Protein AF-A0A1G2QED6-F1 (afdb_monomer_lite)

Radius of gyration: 20.5 Å; chains: 1; bounding box: 48×29×63 Å

Foldseek 3Di:
DDDDPDPWDWDFDQDPVRDTDTPTGRDDLVVLVVLLVVLVVVLVVLVVVCVVVVVVLVPVCSLLVSLLSVLLSQLSVQLSVVQVVCVVVVHQPPDDLVNSLVSLLVSLVVPLVVVLVVLVVVLVVVVVVDPPPPVRPRNDDPVSSVSSSVSSSNSSVVNSVVVVVSQVPDPSSVD

Structure (mmCIF, N/CA/C/O backbone):
data_AF-A0A1G2QED6-F1
#
_entry.id   AF-A0A1G2QED6-F1
#
loop_
_atom_site.group_PDB
_atom_site.id
_atom_site.type_symbol
_atom_site.label_atom_id
_atom_site.label_alt_id
_atom_site.label_comp_id
_atom_site.label_asym_id
_atom_site.label_entity_id
_atom_site.label_seq_id
_atom_site.pdbx_PDB_ins_code
_atom_site.Cartn_x
_atom_site.Cartn_y
_atom_site.Cartn_z
_atom_site.occupancy
_atom_site.B_iso_or_equiv
_atom_site.auth_seq_id
_atom_site.auth_comp_id
_atom_site.auth_asym_id
_atom_site.auth_atom_id
_atom_site.pdbx_PDB_model_num
ATOM 1 N N . MET A 1 1 ? -15.946 -0.905 40.009 1.00 34.81 1 MET A N 1
ATOM 2 C CA . MET A 1 1 ? -15.143 -1.915 39.289 1.00 34.81 1 MET A CA 1
ATOM 3 C C . MET A 1 1 ? -16.025 -2.487 38.184 1.00 34.81 1 MET A C 1
ATOM 5 O O . MET A 1 1 ? -16.887 -3.300 38.479 1.00 34.81 1 MET A O 1
ATOM 9 N N . LYS A 1 2 ? -15.948 -1.945 36.960 1.00 29.97 2 LYS A N 1
ATOM 10 C CA . LYS A 1 2 ? -16.753 -2.423 35.822 1.00 29.97 2 LYS A CA 1
ATOM 11 C C . LYS A 1 2 ? -15.971 -3.527 35.108 1.00 29.97 2 LYS A C 1
ATOM 13 O O . LYS A 1 2 ? -14.827 -3.313 34.717 1.00 29.97 2 LYS A O 1
ATOM 18 N N . LEU A 1 3 ? -16.586 -4.702 35.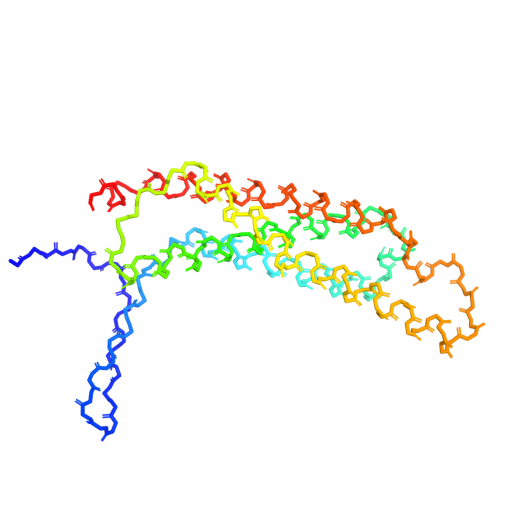015 1.00 38.19 3 LEU A N 1
ATOM 19 C CA . LEU A 1 3 ? -16.125 -5.843 34.231 1.00 38.19 3 LEU A CA 1
ATOM 20 C C . LEU A 1 3 ? -16.225 -5.467 32.746 1.00 38.19 3 LEU A C 1
ATOM 22 O O . LEU A 1 3 ? -17.325 -5.280 32.236 1.00 38.19 3 LEU A O 1
ATOM 26 N N . PHE A 1 4 ? -15.085 -5.321 32.074 1.00 36.09 4 PHE A N 1
ATOM 27 C CA . PHE A 1 4 ? -15.035 -5.301 30.612 1.00 36.09 4 PHE A CA 1
ATOM 28 C C . PHE A 1 4 ? -15.070 -6.753 30.114 1.00 36.09 4 PHE A C 1
ATOM 30 O O . PHE A 1 4 ? -14.356 -7.581 30.694 1.00 36.09 4 PHE A O 1
ATOM 37 N N . PRO A 1 5 ? -15.853 -7.091 29.074 1.00 44.00 5 PRO A N 1
ATOM 38 C CA . PRO A 1 5 ? -15.838 -8.434 28.517 1.00 44.00 5 PRO A CA 1
ATOM 39 C C . PRO A 1 5 ? -14.453 -8.705 27.922 1.00 44.00 5 PRO A C 1
ATOM 41 O O . PRO A 1 5 ? -13.950 -7.972 27.071 1.00 44.00 5 PRO A O 1
ATOM 44 N N . ALA A 1 6 ? -13.795 -9.721 28.475 1.00 43.94 6 ALA A N 1
ATOM 45 C CA . ALA A 1 6 ? -12.430 -10.103 28.170 1.00 43.94 6 ALA A CA 1
ATOM 46 C C . ALA A 1 6 ? -12.399 -11.016 26.942 1.00 43.94 6 ALA A C 1
ATOM 48 O O . ALA A 1 6 ? -12.345 -12.235 27.067 1.00 43.94 6 ALA A O 1
ATOM 49 N N . GLU A 1 7 ? -12.380 -10.420 25.757 1.00 43.31 7 GLU A N 1
ATOM 50 C CA . GLU A 1 7 ? -11.888 -11.100 24.560 1.00 43.31 7 GLU A CA 1
ATOM 51 C C . GLU A 1 7 ? -10.478 -10.569 24.281 1.00 43.31 7 GLU A C 1
ATOM 53 O O . GLU A 1 7 ? -10.254 -9.558 23.623 1.00 43.31 7 GLU A O 1
ATOM 58 N N . GLY A 1 8 ? -9.486 -11.173 24.929 1.00 47.59 8 GLY A N 1
ATOM 59 C CA . GLY A 1 8 ? -8.090 -10.759 24.824 1.00 47.59 8 GLY A CA 1
ATOM 60 C C . GLY A 1 8 ? -7.178 -11.722 25.562 1.00 47.59 8 GLY A C 1
ATOM 61 O O . GLY A 1 8 ? -7.481 -12.123 26.685 1.00 47.59 8 GLY A O 1
ATOM 62 N N . PHE A 1 9 ? -6.056 -12.088 24.946 1.00 45.53 9 PHE A N 1
ATOM 63 C CA . PHE A 1 9 ? -5.011 -12.840 25.634 1.00 45.53 9 PHE A CA 1
ATOM 64 C C . PHE A 1 9 ? -4.201 -11.856 26.481 1.00 45.53 9 PHE A C 1
ATOM 66 O O . PHE A 1 9 ? -3.585 -10.931 25.955 1.00 45.53 9 PHE A O 1
ATOM 73 N N . CYS A 1 10 ? -4.226 -12.025 27.802 1.00 45.84 10 CYS A N 1
ATOM 74 C CA . CYS A 1 10 ? -3.366 -11.274 28.711 1.00 45.84 10 CYS A CA 1
ATOM 75 C C . CYS A 1 10 ? -2.140 -12.126 29.035 1.00 45.84 10 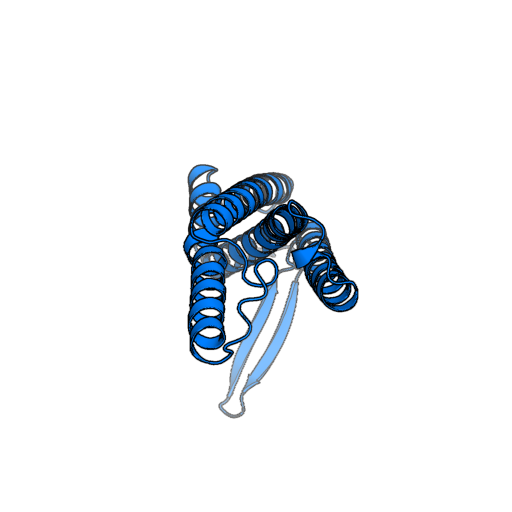CYS A C 1
ATOM 77 O O . CYS A 1 10 ? -2.257 -13.139 29.725 1.00 45.84 10 CYS A O 1
ATOM 79 N N . PHE A 1 11 ? -0.973 -11.729 28.532 1.00 49.31 11 PHE A N 1
ATOM 80 C CA . PHE A 1 11 ? 0.299 -12.298 28.956 1.00 49.31 11 PHE A CA 1
ATOM 81 C C . PHE A 1 11 ? 0.875 -11.412 30.053 1.00 49.31 11 PHE A C 1
ATOM 83 O O . PHE A 1 11 ? 1.236 -10.263 29.809 1.00 49.31 11 PHE A O 1
ATOM 90 N N . VAL A 1 12 ? 0.963 -11.943 31.269 1.00 55.94 12 VAL A N 1
ATOM 91 C CA . VAL A 1 12 ? 1.651 -11.268 32.372 1.00 55.94 12 VAL A CA 1
ATOM 92 C C . VAL A 1 12 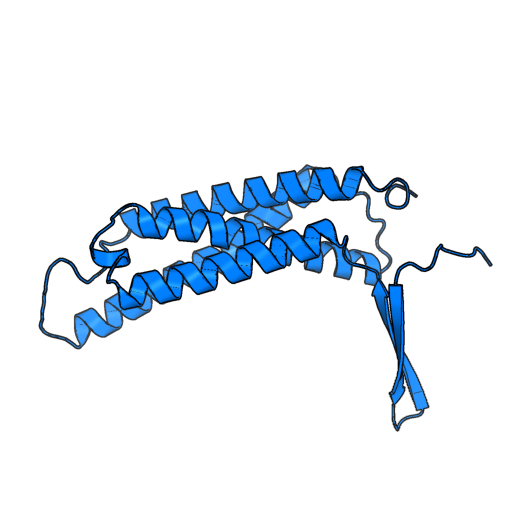? 3.083 -11.785 32.403 1.00 55.94 12 VAL A C 1
ATOM 94 O O . VAL A 1 12 ? 3.331 -12.914 32.825 1.00 55.94 12 VAL A O 1
ATOM 97 N N . TYR A 1 13 ? 4.030 -10.973 31.936 1.00 57.34 13 TYR A N 1
ATOM 98 C CA . TYR A 1 13 ? 5.452 -11.260 32.084 1.00 57.34 13 TYR A CA 1
ATOM 99 C C . TYR A 1 13 ? 5.972 -10.588 33.353 1.00 57.34 13 TYR A C 1
ATOM 101 O O . TYR A 1 13 ? 5.911 -9.366 33.498 1.00 57.34 13 TYR A O 1
ATOM 109 N N . LYS A 1 14 ? 6.502 -11.385 34.280 1.00 54.16 14 LYS A N 1
ATOM 110 C CA . LYS A 1 14 ? 7.136 -10.871 35.493 1.00 54.16 14 LYS A CA 1
ATOM 111 C C . LYS A 1 14 ? 8.617 -10.656 35.207 1.00 54.16 14 LYS A C 1
ATOM 113 O O . LYS A 1 14 ? 9.355 -11.621 35.024 1.00 54.16 14 LYS A O 1
ATOM 118 N N . SER A 1 15 ? 9.049 -9.400 35.132 1.00 66.00 15 SER A N 1
ATOM 119 C CA . SER A 1 15 ? 10.461 -9.097 34.902 1.00 66.00 15 SER A CA 1
ATOM 120 C C . SER A 1 15 ? 11.308 -9.483 36.117 1.00 66.00 15 SER A C 1
ATOM 122 O O . SER A 1 15 ? 10.833 -9.459 37.257 1.00 66.00 15 SER A O 1
ATOM 124 N N . SER A 1 16 ? 12.593 -9.773 35.895 1.00 72.12 16 SER A N 1
ATOM 125 C CA . SER A 1 16 ? 13.568 -10.062 36.961 1.00 72.12 16 SER A CA 1
ATOM 126 C C . SER A 1 16 ? 13.757 -8.906 37.957 1.00 72.12 16 SER A C 1
ATOM 128 O O . SER A 1 16 ? 14.352 -9.099 39.010 1.00 72.12 16 SER A O 1
ATOM 130 N N . PHE A 1 17 ? 13.229 -7.718 37.643 1.00 74.31 17 PHE A N 1
ATOM 131 C CA . PHE A 1 17 ? 13.249 -6.519 38.485 1.00 74.31 17 PHE A CA 1
ATOM 132 C C . PHE A 1 17 ? 11.944 -6.305 39.275 1.00 74.31 17 PHE A C 1
ATOM 134 O O . PHE A 1 17 ? 11.773 -5.267 39.905 1.00 74.31 17 PHE A O 1
ATOM 141 N N . GLY A 1 18 ? 11.011 -7.265 39.248 1.00 70.50 18 GLY A N 1
ATOM 142 C CA . GLY A 1 18 ? 9.774 -7.215 40.037 1.00 70.50 18 GLY A CA 1
ATOM 143 C C . GLY A 1 18 ? 8.629 -6.419 39.405 1.00 70.50 18 GLY A C 1
ATOM 144 O O . GLY A 1 18 ? 7.579 -6.282 40.029 1.00 70.50 18 GLY A O 1
ATOM 145 N N . TYR A 1 19 ? 8.789 -5.940 38.169 1.00 62.12 19 TYR A N 1
ATOM 146 C CA . TYR A 1 19 ? 7.707 -5.296 37.424 1.00 62.12 19 TYR A CA 1
ATOM 147 C C . TYR A 1 19 ? 6.846 -6.347 36.724 1.00 62.12 19 TYR A C 1
ATOM 149 O O . TYR A 1 19 ? 7.365 -7.216 36.019 1.00 62.12 19 TYR A O 1
ATOM 157 N N . ASN A 1 20 ? 5.528 -6.238 36.877 1.00 62.56 20 ASN A N 1
ATOM 158 C CA . ASN A 1 20 ? 4.583 -6.978 36.049 1.00 62.56 20 ASN A CA 1
ATOM 159 C C . ASN A 1 20 ? 4.379 -6.190 34.751 1.00 62.56 20 ASN A C 1
ATOM 161 O O . ASN A 1 20 ? 3.845 -5.083 34.778 1.00 62.56 20 ASN A O 1
ATOM 165 N N . ILE A 1 21 ? 4.826 -6.744 33.627 1.00 58.34 21 ILE A N 1
ATOM 166 C CA . ILE A 1 21 ? 4.498 -6.233 32.298 1.00 58.34 21 ILE A CA 1
ATOM 167 C C . ILE A 1 21 ? 3.268 -7.007 31.835 1.00 58.34 21 ILE A C 1
ATOM 169 O O . ILE A 1 21 ? 3.353 -8.185 31.487 1.00 58.34 21 ILE A O 1
ATOM 173 N N . GLU A 1 22 ? 2.115 -6.348 31.867 1.00 50.41 22 GLU A N 1
ATOM 174 C CA . GLU A 1 22 ? 0.884 -6.891 31.305 1.00 50.41 22 GLU A CA 1
ATOM 175 C C . GLU A 1 22 ? 0.833 -6.577 29.806 1.00 50.41 22 GLU A C 1
ATOM 177 O O . GLU A 1 22 ? 0.520 -5.461 29.391 1.00 50.41 22 GLU A O 1
ATOM 182 N N . VAL A 1 23 ? 1.138 -7.571 28.972 1.00 49.34 23 VAL A N 1
ATOM 183 C CA . VAL A 1 23 ? 0.896 -7.501 27.530 1.00 49.34 23 VAL A CA 1
ATOM 184 C C . VAL A 1 23 ? -0.521 -7.998 27.283 1.00 49.34 23 VAL A C 1
ATOM 186 O O . VAL A 1 23 ? -0.780 -9.194 27.133 1.00 49.34 23 VAL A O 1
ATOM 189 N N . LYS A 1 24 ? -1.468 -7.061 27.268 1.00 45.91 24 LYS A N 1
ATOM 190 C CA . LYS A 1 24 ? -2.853 -7.349 26.901 1.00 45.91 24 LYS A CA 1
ATOM 191 C C . LYS A 1 24 ? -2.978 -7.303 25.380 1.00 45.91 24 LYS A C 1
ATOM 193 O O . LYS A 1 24 ? -3.138 -6.232 24.798 1.00 45.91 24 LYS A O 1
ATOM 198 N N . ILE A 1 25 ? -2.909 -8.466 24.733 1.00 42.97 25 ILE A N 1
ATOM 199 C CA . ILE A 1 25 ? -3.278 -8.615 23.324 1.00 42.97 25 ILE A CA 1
ATOM 200 C C . ILE A 1 25 ? -4.805 -8.586 23.275 1.00 42.97 25 ILE A C 1
ATOM 202 O O . ILE A 1 25 ? -5.480 -9.613 23.367 1.00 42.97 25 ILE A O 1
ATOM 206 N N . LEU A 1 26 ? -5.353 -7.374 23.216 1.00 49.03 26 LEU A N 1
ATOM 207 C CA . LEU A 1 26 ? -6.759 -7.149 22.899 1.00 49.03 26 LEU A CA 1
ATOM 208 C C . LEU A 1 26 ? -7.002 -7.767 21.526 1.00 49.03 26 LEU A C 1
ATOM 210 O O . LEU A 1 26 ? -6.219 -7.507 20.610 1.00 49.03 26 LEU A O 1
ATOM 214 N N . THR A 1 27 ? -8.003 -8.642 21.403 1.00 46.78 27 THR A N 1
ATOM 215 C CA . THR A 1 27 ? -8.239 -9.370 20.157 1.00 46.78 27 THR A CA 1
ATOM 216 C C . THR A 1 27 ? -8.403 -8.369 19.025 1.00 46.78 27 THR A C 1
ATOM 218 O O . THR A 1 27 ? -9.426 -7.693 18.925 1.00 46.78 27 THR A O 1
ATOM 221 N N . SER A 1 28 ? -7.385 -8.285 18.165 1.00 55.56 28 SER A N 1
ATOM 222 C CA . SER A 1 28 ? -7.561 -7.808 16.802 1.00 55.56 28 SER A CA 1
ATOM 223 C C . SER A 1 28 ? -8.780 -8.535 16.249 1.00 55.56 28 SER A C 1
ATOM 225 O O . SER A 1 28 ? -8.922 -9.746 16.466 1.00 55.56 28 SER A O 1
ATOM 227 N N . ASN A 1 29 ? -9.695 -7.796 15.624 1.00 71.25 29 ASN A N 1
ATOM 228 C CA . ASN A 1 29 ? -10.866 -8.387 15.003 1.00 71.25 29 ASN A CA 1
ATOM 229 C C . ASN A 1 29 ? -10.387 -9.562 14.132 1.00 71.25 29 ASN A C 1
ATOM 231 O O . ASN A 1 29 ? -9.609 -9.360 13.201 1.00 71.25 29 ASN A O 1
ATOM 235 N N . ARG A 1 30 ? -10.780 -10.797 14.479 1.00 78.56 30 ARG A N 1
ATOM 236 C CA . ARG A 1 30 ? -10.223 -12.012 13.854 1.00 78.56 30 ARG A CA 1
ATOM 237 C C . ARG A 1 30 ? -10.420 -12.009 12.339 1.00 78.56 30 ARG A C 1
ATOM 239 O O . ARG A 1 30 ? -9.586 -12.557 11.625 1.00 78.56 30 ARG A O 1
ATOM 246 N N . VAL A 1 31 ? -11.483 -11.356 11.865 1.00 83.06 31 VAL A N 1
ATOM 247 C CA . VAL A 1 31 ? -11.748 -11.137 10.442 1.00 83.06 31 VAL A CA 1
ATOM 248 C C . VAL A 1 31 ? -10.706 -10.193 9.852 1.00 83.06 31 VAL A C 1
ATOM 250 O O . VAL A 1 31 ? -10.059 -10.552 8.876 1.00 83.06 31 VAL A O 1
ATOM 253 N N . LEU A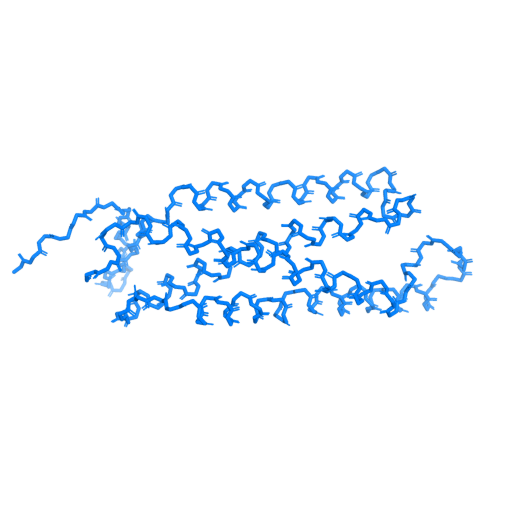 1 32 ? -10.477 -9.031 10.468 1.00 87.06 32 LEU A N 1
ATOM 254 C CA . LEU A 1 32 ? -9.468 -8.068 10.017 1.00 87.06 32 LEU A CA 1
ATOM 255 C C . LEU A 1 32 ? -8.062 -8.679 10.004 1.00 87.06 32 LEU A C 1
ATOM 257 O O . LEU A 1 32 ? -7.335 -8.531 9.025 1.00 87.06 32 LEU A O 1
ATOM 261 N N . LEU A 1 33 ? -7.700 -9.408 11.063 1.00 87.75 33 LEU A N 1
ATOM 262 C CA . LEU A 1 33 ? -6.420 -10.104 11.163 1.00 87.75 33 LEU A CA 1
ATOM 263 C C . LEU A 1 33 ? -6.277 -11.177 10.081 1.00 87.75 33 LEU A C 1
ATOM 265 O O . LEU A 1 33 ? -5.254 -11.224 9.404 1.00 87.75 33 LEU A O 1
ATOM 269 N N . GLY A 1 34 ? -7.299 -12.019 9.904 1.00 89.44 34 GLY A N 1
ATOM 270 C CA . GLY A 1 34 ? -7.303 -13.080 8.899 1.00 89.44 34 GLY A CA 1
ATOM 271 C C . GLY A 1 34 ? -7.228 -12.536 7.474 1.00 89.44 34 GLY A C 1
ATOM 272 O O . GLY A 1 34 ? -6.422 -13.021 6.684 1.00 89.44 34 GLY A O 1
ATOM 273 N N . LEU A 1 35 ? -8.003 -11.492 7.162 1.00 92.69 35 LEU A N 1
ATOM 274 C CA . LEU A 1 35 ? -7.964 -10.806 5.869 1.00 92.69 35 LEU A CA 1
ATOM 275 C C . LEU A 1 35 ? -6.589 -10.191 5.608 1.00 92.69 35 LEU A C 1
ATOM 277 O O . LEU A 1 35 ? -6.017 -10.406 4.546 1.00 92.69 35 LEU A O 1
ATOM 281 N N . THR A 1 36 ? -6.037 -9.473 6.589 1.00 94.12 36 THR A N 1
ATOM 282 C CA . THR A 1 36 ? -4.721 -8.836 6.462 1.00 94.12 36 THR A CA 1
ATOM 283 C C . THR A 1 36 ? -3.629 -9.882 6.245 1.00 94.12 36 THR A C 1
ATOM 285 O O . THR A 1 36 ? -2.845 -9.766 5.308 1.00 94.12 36 THR A O 1
ATOM 288 N N . ALA A 1 37 ? -3.603 -10.941 7.059 1.00 94.50 37 ALA A N 1
ATOM 289 C CA . ALA A 1 37 ? -2.640 -12.030 6.913 1.00 94.50 37 ALA A CA 1
ATOM 290 C C . ALA A 1 37 ? -2.786 -12.756 5.566 1.00 94.50 37 ALA A C 1
ATOM 292 O O . ALA A 1 37 ? -1.783 -13.086 4.938 1.00 94.50 37 ALA A O 1
ATOM 293 N N . GLY A 1 38 ? -4.022 -12.967 5.104 1.00 96.75 38 GLY A N 1
ATOM 294 C CA . GLY A 1 38 ? -4.311 -13.544 3.794 1.00 96.75 38 GLY A CA 1
ATOM 295 C C . GLY A 1 38 ? -3.784 -12.682 2.649 1.00 96.75 38 GLY A C 1
ATOM 296 O O . GLY A 1 38 ? -3.103 -13.202 1.772 1.00 96.75 38 GLY A O 1
ATOM 297 N N . LEU A 1 39 ? -4.031 -11.369 2.681 1.00 97.25 39 LEU A N 1
ATOM 298 C CA . LEU A 1 39 ? -3.524 -10.435 1.672 1.00 97.25 39 LEU A CA 1
ATOM 299 C C . LEU A 1 39 ? -1.993 -10.402 1.650 1.00 97.25 39 LEU A C 1
ATOM 301 O O . LEU A 1 39 ? -1.413 -10.523 0.579 1.00 97.25 39 LEU A O 1
ATOM 305 N N . VAL A 1 40 ? -1.335 -10.345 2.815 1.00 96.06 40 VAL A N 1
ATOM 306 C CA . VAL A 1 40 ? 0.136 -10.414 2.902 1.00 96.06 40 VAL A CA 1
ATOM 307 C C . VAL A 1 40 ? 0.662 -11.722 2.312 1.00 96.06 40 VAL A C 1
ATOM 309 O O . VAL A 1 40 ? 1.605 -11.708 1.523 1.00 96.06 40 VAL A O 1
ATOM 312 N N . ALA A 1 41 ? 0.053 -12.858 2.663 1.00 97.38 41 ALA A N 1
ATOM 313 C CA . ALA A 1 41 ? 0.460 -14.154 2.132 1.00 97.38 41 ALA A CA 1
ATOM 314 C C . ALA A 1 41 ? 0.288 -14.221 0.606 1.00 97.38 41 ALA A C 1
ATOM 316 O O . ALA A 1 41 ? 1.164 -14.746 -0.083 1.00 97.38 41 ALA A O 1
ATOM 317 N N . ILE A 1 42 ? -0.803 -13.658 0.076 1.00 97.88 42 ILE A N 1
ATOM 318 C CA . ILE A 1 42 ? -1.051 -13.564 -1.365 1.00 97.88 42 ILE A CA 1
ATOM 319 C C . ILE A 1 42 ? 0.006 -12.683 -2.031 1.00 97.88 42 ILE A C 1
ATOM 321 O O . ILE A 1 42 ? 0.615 -13.146 -2.990 1.00 97.88 42 ILE A O 1
ATOM 325 N N . SER A 1 43 ? 0.277 -11.480 -1.512 1.00 96.25 43 SER A N 1
ATOM 326 C CA . SER A 1 43 ? 1.303 -10.582 -2.058 1.00 96.25 43 SER A CA 1
ATOM 327 C C . SER A 1 43 ? 2.654 -11.283 -2.138 1.00 96.25 43 SER A C 1
ATOM 329 O O . SER A 1 43 ? 3.208 -11.405 -3.222 1.00 96.25 43 SER A O 1
ATOM 331 N N . VAL A 1 44 ? 3.137 -11.852 -1.028 1.00 95.81 44 VAL A N 1
ATOM 332 C CA . VAL A 1 44 ? 4.431 -12.554 -0.992 1.00 95.81 44 VAL A CA 1
ATOM 333 C C . VAL A 1 44 ? 4.463 -13.727 -1.974 1.00 95.81 44 VAL A C 1
ATOM 335 O O . VAL A 1 44 ? 5.440 -13.900 -2.703 1.00 95.81 44 VAL A O 1
ATOM 338 N N . THR A 1 45 ? 3.397 -14.530 -2.021 1.00 97.38 45 THR A N 1
ATOM 339 C CA . THR A 1 45 ? 3.320 -15.677 -2.937 1.00 97.38 45 THR A CA 1
ATOM 340 C C . THR A 1 45 ? 3.371 -15.228 -4.395 1.00 97.38 45 THR A C 1
ATOM 342 O O . THR A 1 45 ? 4.138 -15.784 -5.181 1.00 97.38 45 THR A O 1
ATOM 345 N N . LEU A 1 46 ? 2.585 -14.209 -4.753 1.00 96.69 46 LEU A N 1
ATOM 346 C CA . LEU A 1 46 ? 2.546 -13.660 -6.103 1.00 96.69 46 LEU A CA 1
ATOM 347 C C . LEU A 1 46 ? 3.886 -13.040 -6.493 1.00 96.69 46 LEU A C 1
ATOM 349 O O . LEU A 1 46 ? 4.350 -13.321 -7.592 1.00 96.69 46 LEU A O 1
ATOM 353 N N . SER A 1 47 ? 4.550 -12.296 -5.602 1.00 93.06 47 SER A N 1
ATOM 354 C CA . SER A 1 47 ? 5.887 -11.745 -5.856 1.00 93.06 47 SER A CA 1
ATOM 355 C C . SER A 1 47 ? 6.900 -12.848 -6.159 1.00 93.06 47 SER A C 1
ATOM 357 O O . SER A 1 47 ? 7.610 -12.782 -7.160 1.00 93.06 47 SER A O 1
ATOM 359 N N . VAL A 1 48 ? 6.950 -13.906 -5.339 1.00 95.50 48 VAL A N 1
ATOM 360 C CA . VAL A 1 48 ? 7.876 -15.032 -5.558 1.00 95.50 48 VAL A CA 1
ATOM 361 C C . VAL A 1 48 ? 7.603 -15.712 -6.901 1.00 95.50 48 VAL A C 1
ATOM 363 O O . VAL A 1 48 ? 8.537 -15.958 -7.667 1.00 95.50 48 VAL A O 1
ATOM 366 N N . MET A 1 49 ? 6.334 -15.983 -7.216 1.00 95.19 49 MET A N 1
ATOM 367 C CA . MET A 1 49 ? 5.956 -16.570 -8.504 1.00 95.19 49 MET A CA 1
ATOM 368 C C . MET A 1 49 ? 6.303 -15.650 -9.676 1.00 95.19 49 MET A C 1
ATOM 370 O O . MET A 1 49 ? 6.789 -16.131 -10.702 1.00 95.19 49 MET A O 1
ATOM 374 N N . ALA A 1 50 ? 6.100 -14.345 -9.521 1.00 92.69 50 ALA A N 1
ATOM 375 C CA . ALA A 1 50 ? 6.387 -13.350 -10.539 1.00 92.69 50 ALA A CA 1
ATOM 376 C C . ALA A 1 50 ? 7.876 -13.283 -10.867 1.00 92.69 50 ALA A C 1
ATOM 378 O O . ALA A 1 50 ? 8.236 -13.335 -12.042 1.00 92.69 50 ALA A O 1
ATOM 379 N N . TYR A 1 51 ? 8.746 -13.286 -9.856 1.00 88.12 51 TYR A N 1
ATOM 380 C CA . TYR A 1 51 ? 10.192 -13.360 -10.062 1.00 88.12 51 TYR A CA 1
ATOM 381 C C . TYR A 1 51 ? 10.607 -14.664 -10.758 1.00 88.12 51 TYR A C 1
ATOM 383 O O . TYR A 1 51 ? 11.347 -14.631 -11.739 1.00 88.12 51 TYR A O 1
ATOM 391 N N . GLN A 1 52 ? 10.097 -15.817 -10.308 1.00 93.50 52 GLN A N 1
ATOM 392 C CA . GLN A 1 52 ? 10.445 -17.124 -10.887 1.00 93.50 52 GLN A CA 1
ATOM 393 C C . GLN A 1 52 ? 10.018 -17.275 -12.353 1.00 93.50 52 GLN A C 1
ATOM 395 O O . GLN A 1 52 ? 10.699 -17.934 -13.137 1.00 93.50 52 GLN A O 1
ATOM 400 N N . ASN A 1 53 ? 8.884 -16.679 -12.723 1.00 91.12 53 ASN A N 1
ATOM 401 C CA . ASN A 1 53 ? 8.296 -16.804 -14.057 1.00 91.12 53 ASN A CA 1
ATOM 402 C C . ASN A 1 53 ? 8.518 -15.569 -14.942 1.00 91.12 53 ASN A C 1
ATOM 404 O O . ASN A 1 53 ? 8.012 -15.521 -16.071 1.00 91.12 53 ASN A O 1
ATOM 408 N N . PHE A 1 54 ? 9.290 -14.598 -14.451 1.00 86.25 54 PHE A N 1
ATOM 409 C CA . PHE A 1 54 ? 9.570 -13.321 -15.098 1.00 86.25 54 PHE A CA 1
ATOM 410 C C . PHE A 1 54 ? 8.307 -12.509 -15.439 1.00 86.25 54 PHE A C 1
ATOM 412 O O . PHE A 1 54 ? 8.223 -11.928 -16.519 1.00 86.25 54 PHE A O 1
ATOM 419 N N . TRP A 1 55 ? 7.295 -12.501 -14.567 1.00 90.50 55 TRP A N 1
ATOM 420 C CA . TRP A 1 55 ? 6.033 -11.796 -14.821 1.00 90.50 55 TRP A CA 1
ATOM 421 C C . TRP A 1 55 ? 6.180 -10.277 -14.813 1.00 90.50 55 TRP A C 1
ATOM 423 O O . TRP A 1 55 ? 5.617 -9.669 -15.715 1.00 90.50 55 TRP A O 1
ATOM 433 N N . PHE A 1 56 ? 6.989 -9.698 -13.916 1.00 86.06 56 PHE A N 1
ATOM 434 C CA . PHE A 1 56 ? 7.287 -8.254 -13.905 1.00 86.06 56 PHE A CA 1
ATOM 435 C C . PHE A 1 56 ? 7.730 -7.757 -15.293 1.00 86.06 56 PHE A C 1
ATOM 437 O O . PHE A 1 56 ? 7.198 -6.805 -15.842 1.00 86.06 56 PHE A O 1
ATOM 444 N N . TRP A 1 57 ? 8.578 -8.534 -15.971 1.00 83.06 57 TRP A N 1
ATOM 445 C CA . TRP A 1 57 ? 9.097 -8.184 -17.299 1.00 83.06 57 TRP A CA 1
ATOM 446 C C . TRP A 1 57 ? 8.222 -8.606 -18.485 1.00 83.06 57 TRP A C 1
ATOM 448 O O . TRP A 1 57 ? 8.527 -8.276 -19.631 1.00 83.06 57 TRP A O 1
ATOM 458 N N . ARG A 1 58 ? 7.174 -9.405 -18.261 1.00 84.94 58 ARG A N 1
ATOM 459 C CA . ARG A 1 58 ? 6.325 -9.964 -19.334 1.00 84.94 58 ARG A CA 1
ATOM 460 C C . ARG A 1 58 ? 4.912 -9.402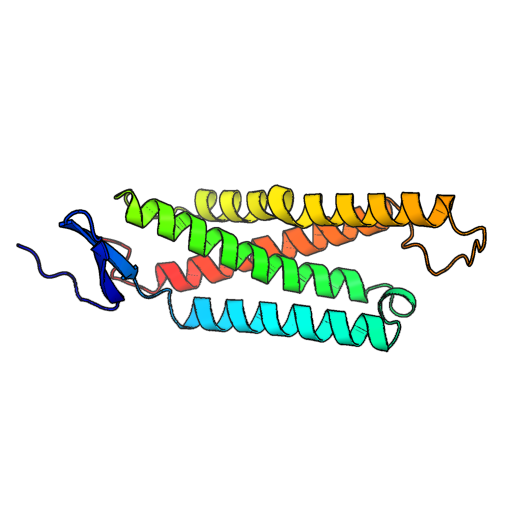 -19.329 1.00 84.94 58 ARG A C 1
ATOM 462 O O . ARG A 1 58 ? 4.258 -9.400 -20.370 1.00 84.94 58 ARG A O 1
ATOM 469 N N . LEU A 1 59 ? 4.429 -8.981 -18.168 1.00 88.69 59 LEU A N 1
ATOM 470 C CA . LEU A 1 59 ? 3.065 -8.546 -17.925 1.00 88.69 59 LEU A CA 1
ATOM 471 C C . LEU A 1 59 ? 3.113 -7.130 -17.347 1.00 88.69 59 LEU A C 1
ATOM 473 O O . LEU A 1 59 ? 3.184 -6.958 -16.139 1.00 88.69 59 LEU A O 1
ATOM 477 N N . TRP A 1 60 ? 3.024 -6.124 -18.217 1.00 85.62 60 TRP A N 1
ATOM 478 C CA . TRP A 1 60 ? 3.151 -4.699 -17.861 1.00 85.62 60 TRP A CA 1
ATOM 479 C C . TRP A 1 60 ? 2.166 -4.198 -16.787 1.00 85.62 60 TRP A C 1
ATOM 481 O O . TRP A 1 60 ? 2.384 -3.160 -16.187 1.00 85.62 60 TRP A O 1
ATOM 491 N N . TRP A 1 61 ? 1.049 -4.895 -16.568 1.00 90.31 61 TRP A N 1
ATOM 492 C CA . TRP A 1 61 ? 0.038 -4.536 -15.563 1.00 90.31 61 TRP A CA 1
ATOM 493 C C . TRP A 1 61 ? 0.212 -5.291 -14.243 1.00 90.31 61 TRP A C 1
ATOM 495 O O . TRP A 1 61 ? -0.517 -5.024 -13.289 1.00 90.31 61 TRP A O 1
ATOM 505 N N . PHE A 1 62 ? 1.081 -6.304 -14.207 1.00 93.69 62 PHE A N 1
ATOM 506 C CA . PHE A 1 62 ? 1.155 -7.226 -13.079 1.00 93.69 62 PHE A CA 1
ATOM 507 C C . PHE A 1 62 ? 1.624 -6.521 -11.814 1.00 93.69 62 PHE A C 1
ATOM 509 O O . PHE A 1 62 ? 1.059 -6.765 -10.748 1.00 93.69 62 PHE A O 1
ATOM 516 N N . ASP A 1 63 ? 2.604 -5.635 -11.953 1.00 91.88 63 ASP A N 1
ATOM 517 C CA . ASP A 1 63 ? 3.182 -4.936 -10.817 1.00 91.88 63 ASP A CA 1
ATOM 518 C C . ASP A 1 63 ? 2.169 -4.002 -10.139 1.00 91.88 63 ASP A C 1
ATOM 520 O O . ASP A 1 63 ? 1.841 -4.184 -8.970 1.00 91.88 63 ASP A O 1
ATOM 524 N N . ASN A 1 64 ? 1.459 -3.196 -10.929 1.00 93.94 64 ASN A N 1
ATOM 525 C CA . ASN A 1 64 ? 0.282 -2.436 -10.492 1.00 93.94 64 ASN A CA 1
ATOM 526 C C . ASN A 1 64 ? -0.762 -3.260 -9.702 1.00 93.94 64 ASN A C 1
ATOM 528 O O . ASN A 1 64 ? -1.335 -2.793 -8.714 1.00 93.94 64 ASN A O 1
ATOM 532 N N . VAL A 1 65 ? -1.063 -4.496 -10.126 1.00 96.19 65 VAL A N 1
ATOM 533 C CA . VAL A 1 65 ? -1.993 -5.373 -9.384 1.00 96.19 65 VAL A CA 1
ATOM 534 C C . VAL A 1 65 ? -1.393 -5.794 -8.046 1.00 96.19 65 VAL A C 1
ATOM 536 O O . VAL A 1 65 ? -2.108 -5.856 -7.042 1.00 96.19 65 VAL A O 1
ATOM 539 N N . LEU A 1 66 ? -0.095 -6.089 -8.023 1.00 96.19 66 LEU A N 1
ATOM 540 C CA . LEU A 1 66 ? 0.615 -6.441 -6.807 1.00 96.19 66 LEU A CA 1
ATOM 541 C C . LEU A 1 66 ? 0.663 -5.257 -5.829 1.00 96.19 66 LEU A C 1
ATOM 543 O O . LEU A 1 66 ? 0.347 -5.480 -4.660 1.00 96.19 66 LEU A O 1
ATOM 547 N N . HIS A 1 67 ? 0.936 -4.040 -6.310 1.00 96.31 67 HIS A N 1
ATOM 548 C CA . HIS A 1 67 ? 0.867 -2.777 -5.564 1.00 96.31 67 HIS A CA 1
ATOM 549 C C . HIS A 1 67 ? -0.516 -2.524 -4.973 1.00 96.31 67 HIS A C 1
ATOM 551 O O . HIS A 1 67 ? -0.669 -2.272 -3.783 1.00 96.31 67 HIS A O 1
ATOM 557 N N . PHE A 1 68 ? -1.580 -2.717 -5.750 1.00 97.88 68 PHE A N 1
ATOM 558 C CA . PHE A 1 68 ? -2.930 -2.602 -5.202 1.00 97.88 68 PHE A CA 1
ATOM 559 C C . PHE A 1 68 ? -3.171 -3.572 -4.026 1.00 97.88 68 PHE A C 1
ATOM 561 O O . PHE A 1 68 ? -3.673 -3.167 -2.974 1.00 97.88 68 PHE A O 1
ATOM 568 N N . ILE A 1 69 ? -2.797 -4.851 -4.171 1.00 97.62 69 ILE A N 1
ATOM 569 C CA . ILE A 1 69 ? -3.000 -5.871 -3.126 1.00 97.62 69 ILE A CA 1
ATOM 570 C C . ILE A 1 69 ? -2.115 -5.589 -1.902 1.00 97.62 69 ILE A C 1
ATOM 572 O O . ILE A 1 69 ? -2.595 -5.656 -0.763 1.00 97.62 69 ILE A O 1
ATOM 576 N N . SER A 1 70 ? -0.833 -5.283 -2.119 1.00 95.50 70 SER A N 1
ATOM 577 C CA . SER A 1 70 ? 0.138 -5.002 -1.059 1.00 95.50 70 SER A CA 1
ATOM 578 C C . SER A 1 70 ? -0.188 -3.687 -0.347 1.00 95.50 70 SER A C 1
ATOM 580 O O . SER A 1 70 ? -0.179 -3.659 0.882 1.00 95.50 70 SER A O 1
ATOM 582 N N . GLY A 1 71 ? -0.600 -2.650 -1.076 1.00 96.25 71 GLY A N 1
ATOM 583 C CA . GLY A 1 71 ? -1.119 -1.388 -0.561 1.00 96.25 71 GLY A CA 1
ATOM 584 C C . GLY A 1 71 ? -2.370 -1.585 0.294 1.00 96.25 71 GLY A C 1
ATOM 585 O O . GLY A 1 71 ? -2.458 -1.031 1.395 1.00 96.25 71 GLY A O 1
ATOM 586 N N . THR A 1 72 ? -3.304 -2.458 -0.118 1.00 97.50 72 THR A N 1
ATOM 587 C CA . THR A 1 72 ? -4.438 -2.827 0.744 1.00 97.50 72 THR A CA 1
ATOM 588 C C . THR A 1 72 ? -3.971 -3.505 2.034 1.00 97.50 72 THR A C 1
ATOM 590 O O . THR A 1 72 ? -4.430 -3.149 3.127 1.00 97.50 72 THR A O 1
ATOM 593 N N . ALA A 1 73 ? -3.050 -4.466 1.945 1.00 95.94 73 ALA A N 1
ATOM 594 C CA . ALA A 1 73 ? -2.520 -5.165 3.113 1.00 95.94 73 ALA A CA 1
ATOM 595 C C . ALA A 1 73 ? -1.797 -4.204 4.074 1.00 95.94 73 ALA A C 1
ATOM 597 O O . ALA A 1 73 ? -2.090 -4.177 5.270 1.00 95.94 73 ALA A O 1
ATOM 598 N N . ALA A 1 74 ? -0.900 -3.376 3.541 1.00 95.06 74 ALA A N 1
ATOM 599 C CA . ALA A 1 74 ? -0.113 -2.392 4.269 1.00 95.06 74 ALA A CA 1
ATOM 600 C C . ALA A 1 74 ? -1.003 -1.357 4.968 1.00 95.06 74 ALA A C 1
ATOM 602 O O . ALA A 1 74 ? -0.828 -1.104 6.162 1.00 95.06 74 ALA A O 1
ATOM 603 N N . GLY A 1 75 ? -2.016 -0.832 4.271 1.00 95.50 75 GLY A N 1
ATOM 604 C CA . GLY A 1 75 ? -2.997 0.080 4.854 1.00 95.50 75 GLY A CA 1
ATOM 605 C C . GLY A 1 75 ? -3.764 -0.554 6.018 1.00 95.50 75 GLY A C 1
ATOM 606 O O . GLY A 1 75 ? -3.943 0.078 7.059 1.00 95.50 75 GLY A O 1
ATOM 607 N N . LEU A 1 76 ? -4.167 -1.826 5.902 1.00 94.31 76 LEU A N 1
ATOM 608 C CA . LEU A 1 76 ? -4.848 -2.544 6.987 1.00 94.31 76 LEU A CA 1
ATOM 609 C C . LEU A 1 76 ? -3.932 -2.788 8.191 1.00 94.31 76 LEU A C 1
ATOM 611 O O . LEU A 1 76 ? -4.364 -2.586 9.330 1.00 94.31 76 LEU A O 1
ATOM 615 N N . VAL A 1 77 ? -2.671 -3.174 7.960 1.00 93.06 77 VAL A N 1
ATOM 616 C CA . VAL A 1 77 ? -1.661 -3.302 9.024 1.00 93.06 77 VAL A CA 1
ATOM 617 C C . VAL A 1 77 ? -1.485 -1.964 9.736 1.00 93.06 77 VAL A C 1
ATOM 619 O O . VAL A 1 77 ? -1.585 -1.905 10.963 1.00 93.06 77 VAL A O 1
ATOM 622 N N . PHE A 1 78 ? -1.276 -0.886 8.979 1.00 93.69 78 PHE A N 1
ATOM 623 C CA . PHE A 1 78 ? -1.040 0.444 9.527 1.00 93.69 78 PHE A CA 1
ATOM 624 C C . PHE A 1 78 ? -2.221 0.930 10.367 1.00 93.69 78 PHE A C 1
ATOM 626 O O . PHE A 1 78 ? -2.028 1.312 11.519 1.00 93.69 78 PHE A O 1
ATOM 633 N N . LEU A 1 79 ? -3.447 0.862 9.836 1.00 92.12 79 LEU A N 1
ATOM 634 C CA . LEU A 1 79 ? -4.660 1.261 10.557 1.00 92.12 79 LEU A CA 1
ATOM 635 C C . LEU A 1 79 ? -4.848 0.451 11.840 1.00 92.12 79 LEU A C 1
ATOM 637 O O . LEU A 1 79 ? -5.119 1.017 12.900 1.00 92.12 79 LEU A O 1
ATOM 641 N N . THR A 1 80 ? -4.656 -0.867 11.760 1.00 89.12 80 THR A N 1
ATOM 642 C CA . THR A 1 80 ? -4.771 -1.756 12.921 1.00 89.12 80 THR A CA 1
ATOM 643 C C . THR A 1 80 ? -3.782 -1.349 14.007 1.00 89.12 80 THR A C 1
ATOM 645 O O . THR A 1 80 ? -4.183 -1.135 15.149 1.00 89.12 80 THR A O 1
ATOM 648 N N . VAL A 1 81 ? -2.506 -1.173 13.659 1.00 88.75 81 VAL A N 1
ATOM 649 C CA . VAL A 1 81 ? -1.468 -0.764 14.615 1.00 88.75 81 VAL A CA 1
ATOM 650 C C . VAL A 1 81 ? -1.742 0.637 15.164 1.00 88.75 81 VAL A C 1
ATOM 652 O O . VAL A 1 81 ? -1.688 0.831 16.377 1.00 88.75 81 VAL A O 1
ATOM 655 N N . TYR A 1 82 ? -2.083 1.599 14.305 1.00 88.81 82 TYR A N 1
ATOM 656 C CA . TYR A 1 82 ? -2.353 2.985 14.684 1.00 88.81 82 TYR A CA 1
ATOM 657 C C . TYR A 1 82 ? -3.458 3.078 15.745 1.00 88.81 82 TYR A C 1
ATOM 659 O O . TYR A 1 82 ? -3.246 3.643 16.823 1.00 88.81 82 TYR A O 1
ATOM 667 N N . PHE A 1 83 ? -4.609 2.446 15.496 1.00 86.06 83 PHE A N 1
ATOM 668 C CA . PHE A 1 83 ? -5.733 2.475 16.433 1.00 86.06 83 PHE A CA 1
ATOM 669 C C . PHE A 1 83 ? -5.530 1.568 17.652 1.00 86.06 83 PHE A C 1
ATOM 671 O O . PHE A 1 83 ? -5.993 1.905 18.742 1.00 86.06 83 PHE A O 1
ATOM 678 N N . MET A 1 84 ? -4.778 0.468 17.532 1.00 82.69 84 MET A N 1
ATOM 679 C CA . MET A 1 84 ? -4.365 -0.321 18.700 1.00 82.69 84 MET A CA 1
ATOM 680 C C . MET A 1 84 ? -3.471 0.487 19.648 1.00 82.69 84 MET A C 1
ATOM 682 O O . MET A 1 84 ? -3.656 0.436 20.865 1.00 82.69 84 MET A O 1
ATOM 686 N N . VAL A 1 85 ? -2.525 1.261 19.112 1.00 84.56 85 VAL A N 1
ATOM 687 C CA . VAL A 1 85 ? -1.660 2.134 19.915 1.00 84.56 85 VAL A CA 1
ATOM 688 C C . VAL A 1 85 ? -2.471 3.258 20.563 1.00 84.56 85 VAL A C 1
ATOM 690 O O . VAL A 1 85 ? -2.276 3.528 21.750 1.00 84.56 85 VAL A O 1
ATOM 693 N N . ALA A 1 86 ? -3.404 3.879 19.832 1.00 82.31 86 ALA A N 1
ATOM 694 C CA . ALA A 1 86 ? -4.315 4.887 20.383 1.00 82.31 86 ALA A CA 1
ATOM 695 C C . ALA A 1 86 ? -5.135 4.325 21.563 1.00 82.31 86 ALA A C 1
ATOM 697 O O . ALA A 1 86 ? -5.169 4.935 22.637 1.00 82.31 86 ALA A O 1
ATOM 698 N N . ARG A 1 87 ? -5.680 3.103 21.416 1.00 77.06 87 ARG A N 1
ATOM 699 C CA . ARG A 1 87 ? -6.377 2.365 22.491 1.00 77.06 87 ARG A CA 1
ATOM 700 C C . ARG A 1 87 ? -5.526 2.202 23.727 1.00 77.06 87 ARG A C 1
ATOM 702 O O . ARG A 1 87 ? -5.975 2.469 24.838 1.00 77.06 87 ARG A O 1
ATOM 709 N N . HIS A 1 88 ? -4.303 1.723 23.531 1.00 74.88 88 HIS A N 1
ATOM 710 C CA . HIS A 1 88 ? -3.399 1.413 24.628 1.00 74.88 88 HIS A CA 1
ATOM 711 C C . HIS A 1 88 ? -3.006 2.670 25.415 1.00 74.88 88 HIS A C 1
ATOM 713 O O . HIS A 1 88 ? -2.819 2.609 26.625 1.00 74.88 88 HIS A O 1
ATOM 719 N N . LYS A 1 89 ? -2.959 3.827 24.746 1.00 77.12 89 LYS A N 1
ATOM 720 C CA . LYS A 1 89 ? -2.737 5.138 25.372 1.00 77.12 89 LYS A CA 1
ATOM 721 C C . LYS A 1 89 ? -3.978 5.709 26.076 1.00 77.12 89 LYS A C 1
ATOM 723 O O . LYS A 1 89 ? -3.906 6.818 26.594 1.00 77.12 89 LYS A O 1
ATOM 728 N N . GLY A 1 90 ? -5.099 4.984 26.096 1.00 72.19 90 GLY A N 1
ATOM 729 C CA . GLY A 1 90 ? -6.346 5.420 26.726 1.00 72.19 90 GLY A CA 1
ATOM 730 C C . GLY A 1 90 ? -7.077 6.524 25.961 1.00 72.19 90 GLY A C 1
ATOM 731 O O . GLY A 1 90 ? -7.890 7.229 26.553 1.00 72.19 90 GLY A O 1
ATOM 732 N N . GLN A 1 91 ? -6.783 6.708 24.669 1.00 73.06 91 GLN A N 1
ATOM 733 C CA . GLN A 1 91 ? -7.511 7.664 23.838 1.00 73.06 91 GLN A CA 1
ATOM 734 C C . GLN A 1 91 ? -8.898 7.097 23.498 1.00 73.06 91 GLN A C 1
ATOM 736 O O . GLN A 1 91 ? -8.998 5.900 23.219 1.00 73.06 91 GLN A O 1
ATOM 741 N N . PRO A 1 92 ? -9.966 7.915 23.517 1.00 62.78 92 PRO A N 1
ATOM 742 C CA . PRO A 1 92 ? -11.284 7.477 23.067 1.00 62.78 92 PRO A CA 1
ATOM 743 C C . PRO A 1 92 ? -11.213 7.081 21.587 1.00 62.78 92 PRO A C 1
ATOM 745 O O . PRO A 1 92 ? -10.683 7.831 20.769 1.00 62.78 92 PRO A O 1
ATOM 748 N N . ILE A 1 93 ? -11.726 5.898 21.242 1.00 66.38 93 ILE A N 1
ATOM 749 C CA . ILE A 1 9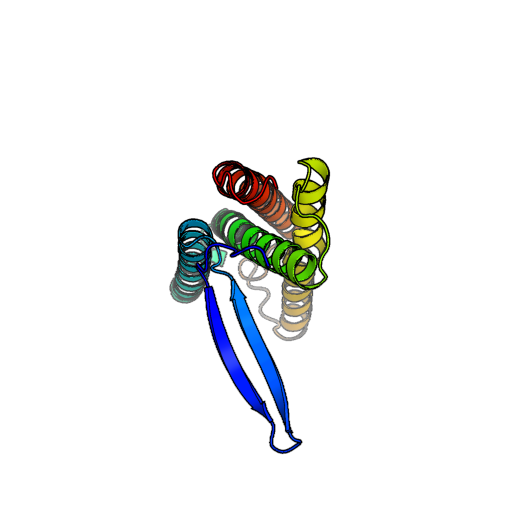3 ? -11.609 5.335 19.888 1.00 66.38 93 ILE A CA 1
ATOM 750 C C . ILE A 1 93 ? -12.975 5.317 19.231 1.00 66.38 93 ILE A C 1
ATOM 752 O O . ILE A 1 93 ? -13.587 4.274 19.054 1.00 66.38 93 ILE A O 1
ATOM 756 N N . ALA A 1 94 ? -13.425 6.495 18.827 1.00 69.69 94 ALA A N 1
ATOM 757 C CA . ALA A 1 94 ? -14.520 6.630 17.880 1.00 69.69 94 ALA A CA 1
ATOM 758 C C . ALA A 1 94 ? -13.961 7.263 16.599 1.00 69.69 94 ALA A C 1
ATOM 760 O O . ALA A 1 94 ? -14.235 8.434 16.329 1.00 69.69 94 ALA A O 1
ATOM 761 N N . PRO A 1 95 ? -13.120 6.538 15.833 1.00 71.94 95 PRO A N 1
ATOM 762 C CA . PRO A 1 95 ? -12.418 7.133 14.716 1.00 71.94 95 PRO A CA 1
ATOM 763 C C . PRO A 1 95 ? -13.427 7.561 13.664 1.00 71.94 95 PRO A C 1
ATOM 765 O O . PRO A 1 95 ? -14.181 6.749 13.100 1.00 71.94 95 PRO A O 1
ATOM 768 N N . ASN A 1 96 ? -13.467 8.866 13.423 1.00 84.88 96 ASN A N 1
ATOM 769 C CA . ASN A 1 96 ? -14.279 9.416 12.354 1.00 84.88 96 ASN A CA 1
ATOM 770 C C . ASN A 1 96 ? -13.693 8.993 10.996 1.00 84.88 96 ASN A C 1
ATOM 772 O O . ASN A 1 96 ? -12.548 8.554 10.881 1.00 84.88 96 ASN A O 1
ATOM 776 N N . TRP A 1 97 ? -14.507 9.082 9.945 1.00 87.44 97 TRP A N 1
ATOM 777 C CA . TRP A 1 97 ? -14.089 8.639 8.615 1.00 87.44 97 TRP A CA 1
ATOM 778 C C . TRP A 1 97 ? -12.851 9.391 8.104 1.00 87.44 97 TRP A C 1
ATOM 780 O O . TRP A 1 97 ? -11.979 8.780 7.491 1.00 87.44 97 TRP A O 1
ATOM 790 N N . SER A 1 98 ? -12.736 10.687 8.406 1.00 89.62 98 SER A N 1
ATOM 791 C CA . SER A 1 98 ? -11.579 11.503 8.024 1.00 89.62 98 SER A CA 1
ATOM 792 C C . SER A 1 98 ? -10.271 11.030 8.657 1.00 89.62 98 SER A C 1
ATOM 794 O O . SER A 1 98 ? -9.258 11.001 7.969 1.00 89.62 98 SER A O 1
ATOM 796 N N . GLU A 1 99 ? -10.277 10.624 9.927 1.00 89.88 99 GLU A N 1
ATOM 797 C CA . GLU A 1 99 ? -9.092 10.103 10.617 1.00 89.88 99 GLU A CA 1
ATOM 798 C C . GLU A 1 99 ? -8.633 8.775 10.019 1.00 89.88 99 GLU A C 1
ATOM 800 O O . GLU A 1 99 ? -7.449 8.609 9.735 1.00 89.88 99 GLU A O 1
ATOM 805 N N . VAL A 1 100 ? -9.569 7.850 9.774 1.00 92.38 100 VAL A N 1
ATOM 806 C CA . VAL A 1 100 ? -9.263 6.561 9.130 1.00 92.38 100 VAL A CA 1
ATOM 807 C C . VAL A 1 100 ? -8.691 6.791 7.733 1.00 92.38 100 VAL A C 1
ATOM 809 O O . VAL A 1 100 ? -7.673 6.203 7.379 1.00 92.38 100 VAL A O 1
ATOM 812 N N . LEU A 1 101 ? -9.316 7.671 6.950 1.00 93.81 101 LEU A N 1
ATOM 813 C CA . LEU A 1 101 ? -8.875 7.982 5.596 1.00 93.81 101 LEU A CA 1
ATOM 814 C C . LEU A 1 101 ? -7.484 8.625 5.588 1.00 93.81 101 LEU A C 1
ATOM 816 O O . LEU A 1 101 ? -6.623 8.206 4.821 1.00 93.81 101 LEU A O 1
ATOM 820 N N . LEU A 1 102 ? -7.244 9.604 6.463 1.00 94.38 102 LEU A N 1
ATOM 821 C CA . LEU A 1 102 ? -5.950 10.272 6.575 1.00 94.38 102 LEU A CA 1
ATOM 822 C C . LEU A 1 102 ? -4.852 9.292 6.995 1.00 94.38 102 LEU A C 1
ATOM 824 O O . LEU A 1 102 ? -3.776 9.296 6.401 1.00 94.38 102 LEU A O 1
ATOM 828 N N . ALA A 1 103 ? -5.120 8.437 7.985 1.00 93.06 103 ALA A N 1
ATOM 829 C CA . ALA A 1 103 ? -4.173 7.420 8.431 1.00 93.06 103 ALA A CA 1
ATOM 830 C C . ALA A 1 103 ? -3.856 6.412 7.314 1.00 93.06 103 ALA A C 1
ATOM 832 O O . ALA A 1 103 ? -2.689 6.097 7.089 1.00 93.06 103 ALA A O 1
ATOM 833 N N . ALA A 1 104 ? -4.870 5.961 6.569 1.00 94.25 104 ALA A N 1
ATOM 834 C CA . ALA A 1 104 ? -4.685 5.067 5.430 1.00 94.25 104 ALA A CA 1
ATOM 835 C C . ALA A 1 104 ? -3.851 5.724 4.321 1.00 94.25 104 ALA A C 1
ATOM 837 O O . ALA A 1 104 ? -2.871 5.144 3.866 1.00 94.25 104 ALA A O 1
ATOM 838 N N . VAL A 1 105 ? -4.171 6.959 3.931 1.00 93.25 105 VAL A N 1
ATOM 839 C CA . VAL A 1 105 ? -3.416 7.678 2.894 1.00 93.25 105 VAL A CA 1
ATOM 840 C C . VAL A 1 105 ? -1.976 7.957 3.340 1.00 93.25 105 VAL A C 1
ATOM 842 O O . VAL A 1 105 ? -1.039 7.800 2.563 1.00 93.25 105 VAL A O 1
ATOM 845 N N . THR A 1 106 ? -1.769 8.295 4.615 1.00 93.88 106 THR A N 1
ATOM 846 C CA . THR A 1 106 ? -0.423 8.487 5.182 1.00 93.88 106 THR A CA 1
ATOM 847 C C . THR A 1 106 ? 0.423 7.217 5.082 1.00 93.88 106 THR A C 1
ATOM 849 O O . THR A 1 106 ? 1.632 7.306 4.875 1.00 93.88 106 THR A O 1
ATOM 852 N N . SER A 1 107 ? -0.195 6.034 5.175 1.00 91.62 107 SER A N 1
ATOM 853 C CA . SER A 1 107 ? 0.531 4.765 5.057 1.00 91.62 107 SER A CA 1
ATOM 854 C C . SER A 1 107 ? 1.195 4.571 3.688 1.00 91.62 107 SER A C 1
ATOM 856 O O . SER A 1 107 ? 2.283 4.008 3.631 1.00 91.62 107 SER A O 1
ATOM 858 N N . ILE A 1 108 ? 0.621 5.116 2.609 1.00 90.50 108 ILE A N 1
ATOM 859 C CA . ILE A 1 108 ? 1.202 5.051 1.256 1.00 90.50 108 ILE A CA 1
ATOM 860 C C . ILE A 1 108 ? 2.485 5.872 1.193 1.00 90.50 108 ILE A C 1
ATOM 862 O O . ILE A 1 108 ? 3.512 5.397 0.724 1.00 90.50 108 ILE A O 1
ATOM 866 N N . PHE A 1 109 ? 2.453 7.097 1.724 1.00 84.81 109 PHE A N 1
ATOM 867 C CA . PHE A 1 109 ? 3.642 7.950 1.783 1.00 84.81 109 PHE A CA 1
ATOM 868 C C . PHE A 1 109 ? 4.741 7.348 2.663 1.00 84.81 109 PHE A C 1
ATOM 870 O O . PHE A 1 109 ? 5.917 7.633 2.459 1.00 84.81 109 PHE A O 1
ATOM 877 N N . ALA A 1 110 ? 4.366 6.527 3.646 1.00 85.69 110 ALA A N 1
ATOM 878 C CA . ALA A 1 110 ? 5.317 5.845 4.506 1.00 85.69 110 ALA A CA 1
ATOM 879 C C . ALA A 1 110 ? 5.878 4.558 3.887 1.00 85.69 110 ALA A C 1
ATOM 881 O O . ALA A 1 110 ? 7.033 4.248 4.140 1.00 85.69 110 ALA A O 1
ATOM 882 N N . LEU A 1 111 ? 5.090 3.788 3.133 1.00 90.69 111 LEU A N 1
ATOM 883 C CA . LEU A 1 111 ? 5.486 2.455 2.664 1.00 90.69 111 LEU A CA 1
ATOM 884 C C . LEU A 1 111 ? 5.640 2.389 1.145 1.00 90.69 111 LEU A C 1
ATOM 886 O O . LEU A 1 111 ? 6.730 2.063 0.689 1.00 90.69 111 LEU A O 1
ATOM 890 N N . GLY A 1 112 ? 4.609 2.761 0.384 1.00 91.00 112 GLY A N 1
ATOM 891 C CA . GLY A 1 112 ? 4.645 2.766 -1.085 1.00 91.00 112 GLY A CA 1
ATOM 892 C C . GLY A 1 112 ? 5.715 3.707 -1.631 1.00 91.00 112 GLY A C 1
ATOM 893 O O . GLY A 1 112 ? 6.607 3.297 -2.358 1.00 91.00 112 GLY A O 1
ATOM 894 N N . PHE A 1 113 ? 5.755 4.954 -1.155 1.00 92.00 113 PHE A N 1
ATOM 895 C CA . PHE A 1 113 ? 6.786 5.903 -1.596 1.00 92.00 113 PHE A CA 1
ATOM 896 C C . PHE A 1 113 ? 8.215 5.468 -1.226 1.00 92.00 113 PHE A C 1
ATOM 898 O O . PHE A 1 113 ? 9.156 5.738 -1.969 1.00 92.00 113 PHE A O 1
ATOM 905 N N . ILE A 1 114 ? 8.400 4.794 -0.084 1.00 91.62 114 ILE A N 1
ATOM 906 C CA . ILE A 1 114 ? 9.714 4.243 0.282 1.00 91.62 114 ILE A CA 1
ATOM 907 C C . ILE A 1 114 ? 10.091 3.082 -0.643 1.00 91.62 114 ILE A C 1
ATOM 909 O O . ILE A 1 114 ? 11.263 2.965 -1.001 1.00 91.62 114 ILE A O 1
ATOM 913 N N . TRP A 1 115 ? 9.121 2.251 -1.022 1.00 92.00 115 TRP A N 1
ATOM 914 C CA . TRP A 1 115 ? 9.315 1.143 -1.950 1.00 92.00 115 TRP A CA 1
ATOM 915 C C . TRP A 1 115 ? 9.734 1.635 -3.339 1.00 92.00 115 TRP A C 1
ATOM 917 O O . TRP A 1 115 ? 10.800 1.251 -3.811 1.00 92.00 115 TRP A O 1
ATOM 927 N N . GLU A 1 116 ? 9.022 2.614 -3.896 1.00 91.19 116 GLU A N 1
ATOM 928 C CA . GLU A 1 116 ? 9.394 3.245 -5.170 1.00 91.19 116 GLU A CA 1
ATOM 929 C C . GLU A 1 116 ? 10.796 3.856 -5.142 1.00 91.19 116 GLU A C 1
ATOM 931 O O . GLU A 1 116 ? 11.586 3.737 -6.079 1.00 91.19 116 GLU A O 1
ATOM 936 N N . LEU A 1 117 ? 11.154 4.526 -4.039 1.00 89.00 117 LEU A N 1
ATOM 937 C CA . LEU A 1 117 ? 12.505 5.061 -3.884 1.00 89.00 117 LEU A CA 1
ATOM 938 C C . LEU A 1 117 ? 13.558 3.953 -3.832 1.00 89.00 117 LEU A C 1
ATOM 940 O O . LEU A 1 117 ? 14.682 4.162 -4.304 1.00 89.00 117 LEU A O 1
ATOM 944 N N . PHE A 1 118 ? 13.228 2.806 -3.240 1.00 87.44 118 PHE A N 1
ATOM 945 C CA . PHE A 1 118 ? 14.098 1.640 -3.214 1.00 87.44 118 PHE A CA 1
ATOM 946 C C . PHE A 1 118 ? 14.291 1.073 -4.625 1.00 87.44 118 PHE A C 1
ATOM 948 O O . PHE A 1 118 ? 15.442 0.940 -5.047 1.00 87.44 118 PHE A O 1
ATOM 955 N N . GLU A 1 119 ? 13.218 0.834 -5.375 1.00 84.88 119 GLU A N 1
ATOM 956 C CA . GLU A 1 119 ? 13.279 0.314 -6.748 1.00 84.88 119 GLU A CA 1
ATOM 957 C C . GLU A 1 119 ? 14.034 1.258 -7.676 1.00 84.88 119 GLU A C 1
ATOM 959 O O . GLU A 1 119 ? 15.037 0.866 -8.276 1.00 84.88 119 GLU A O 1
ATOM 964 N N . PHE A 1 120 ? 13.692 2.548 -7.657 1.00 83.44 120 PHE A N 1
ATOM 965 C CA . PHE A 1 120 ? 14.411 3.569 -8.416 1.00 83.44 120 PHE A CA 1
ATOM 966 C C . PHE A 1 120 ? 15.917 3.604 -8.091 1.00 83.44 120 PHE A C 1
ATOM 968 O O . PHE A 1 120 ? 16.765 3.817 -8.968 1.00 83.44 120 PHE A O 1
ATOM 975 N N . SER A 1 121 ? 16.284 3.406 -6.819 1.00 83.19 121 SER A N 1
ATOM 976 C CA . SER A 1 121 ? 17.688 3.388 -6.389 1.00 83.19 121 SER A CA 1
ATOM 977 C C . SER A 1 121 ? 18.428 2.147 -6.887 1.00 83.19 121 SER A C 1
ATOM 979 O O . SER A 1 121 ? 19.577 2.252 -7.329 1.00 83.19 121 SER A O 1
ATOM 981 N N . ILE A 1 122 ? 17.774 0.986 -6.826 1.00 79.81 122 ILE A N 1
ATOM 982 C CA . ILE A 1 122 ? 18.288 -0.294 -7.316 1.00 79.81 122 ILE A CA 1
ATOM 983 C C . ILE A 1 122 ? 18.485 -0.218 -8.830 1.00 79.81 122 ILE A C 1
ATOM 985 O O . ILE A 1 122 ? 19.598 -0.460 -9.305 1.00 79.81 122 ILE A O 1
ATOM 989 N N . ASP A 1 123 ? 17.485 0.243 -9.573 1.00 75.06 123 ASP A N 1
ATOM 990 C CA . ASP A 1 123 ? 17.557 0.409 -11.023 1.00 75.06 123 ASP A CA 1
ATOM 991 C C . ASP A 1 123 ? 18.716 1.299 -11.445 1.00 75.06 123 ASP A C 1
ATOM 993 O O . ASP A 1 123 ? 19.500 0.945 -12.332 1.00 75.06 123 ASP A O 1
ATOM 997 N N . LYS A 1 124 ? 18.894 2.438 -10.770 1.00 74.94 124 LYS A N 1
ATOM 998 C CA . LYS A 1 124 ? 20.001 3.352 -11.056 1.00 74.94 124 LYS A CA 1
ATOM 999 C C . LYS A 1 124 ? 21.364 2.724 -10.762 1.00 74.94 124 LYS A C 1
ATOM 1001 O O . LYS A 1 124 ? 22.303 2.924 -11.536 1.00 74.94 124 LYS A O 1
ATOM 1006 N N . TYR A 1 125 ? 21.490 1.982 -9.662 1.00 73.00 125 TYR A N 1
ATOM 1007 C CA . TYR A 1 125 ? 22.740 1.322 -9.282 1.00 73.00 125 TYR A CA 1
ATOM 1008 C C . TYR A 1 125 ? 23.129 0.214 -10.273 1.00 73.00 125 TYR A C 1
ATOM 1010 O O . TYR A 1 125 ? 24.271 0.166 -10.743 1.00 73.00 125 TYR A O 1
ATOM 1018 N N . TRP A 1 126 ? 22.182 -0.646 -10.650 1.00 67.75 126 TRP A N 1
ATOM 1019 C CA . TRP A 1 126 ? 22.435 -1.755 -11.573 1.00 67.75 126 TRP A CA 1
ATOM 1020 C C . TRP A 1 126 ? 22.598 -1.294 -13.022 1.00 67.75 126 TRP A C 1
ATOM 1022 O O . TRP A 1 126 ? 23.493 -1.790 -13.709 1.00 67.75 126 TRP A O 1
ATOM 1032 N N . SER A 1 127 ? 21.852 -0.272 -13.453 1.00 63.91 127 SER A N 1
ATOM 1033 C CA . SER A 1 127 ? 22.038 0.374 -14.762 1.00 63.91 127 SER A CA 1
ATOM 1034 C C . SER A 1 127 ? 23.425 1.004 -14.919 1.00 63.91 127 SER A C 1
ATOM 1036 O O . SER A 1 127 ? 23.964 1.048 -16.023 1.00 63.91 127 SER A O 1
ATOM 1038 N N . ALA A 1 128 ? 24.026 1.487 -13.826 1.00 59.69 128 ALA A N 1
ATOM 1039 C CA . ALA A 1 128 ? 25.382 2.034 -13.832 1.00 59.69 128 ALA A CA 1
ATOM 1040 C C . ALA A 1 128 ? 26.478 0.950 -13.819 1.00 59.69 128 ALA A C 1
ATOM 1042 O O . ALA A 1 128 ? 27.618 1.229 -14.189 1.00 59.69 128 ALA A O 1
ATOM 1043 N N . THR A 1 129 ? 26.145 -0.274 -13.398 1.00 61.34 129 THR A N 1
ATOM 1044 C CA . THR A 1 129 ? 27.115 -1.352 -13.141 1.00 61.34 129 THR A CA 1
ATOM 1045 C C . THR A 1 129 ? 27.134 -2.409 -14.250 1.00 61.34 129 THR A C 1
ATOM 1047 O O . THR A 1 129 ? 28.179 -2.998 -14.525 1.00 61.34 129 THR A O 1
ATOM 1050 N N . ILE A 1 130 ? 26.007 -2.644 -14.928 1.00 59.25 130 ILE A N 1
ATOM 1051 C CA . ILE A 1 130 ? 25.881 -3.662 -15.975 1.00 59.25 130 ILE A CA 1
ATOM 1052 C C . ILE A 1 130 ? 25.716 -2.971 -17.336 1.00 59.25 130 ILE A C 1
ATOM 1054 O O . ILE A 1 130 ? 24.680 -2.395 -17.642 1.00 59.25 130 ILE A O 1
ATOM 1058 N N . ALA A 1 131 ? 26.729 -3.080 -18.206 1.00 53.81 131 ALA A N 1
ATOM 1059 C CA . ALA A 1 131 ? 26.711 -2.544 -19.579 1.00 53.81 131 ALA A CA 1
ATOM 1060 C C . ALA A 1 131 ? 25.746 -3.282 -20.535 1.00 53.81 131 ALA A C 1
ATOM 1062 O O . ALA A 1 131 ? 25.748 -3.048 -21.746 1.00 53.81 131 ALA A O 1
ATOM 1063 N N . VAL A 1 132 ? 24.916 -4.188 -20.016 1.00 48.47 132 VAL A N 1
ATOM 1064 C CA . VAL A 1 132 ? 23.858 -4.848 -20.775 1.00 48.47 132 VAL A CA 1
ATOM 1065 C C . VAL A 1 132 ? 22.610 -3.991 -20.660 1.00 48.47 132 VAL A C 1
ATOM 1067 O O . VAL A 1 132 ? 21.733 -4.201 -19.831 1.00 48.47 132 VAL A O 1
ATOM 1070 N N . LYS A 1 133 ? 22.538 -3.019 -21.563 1.00 43.69 133 LYS A N 1
ATOM 1071 C CA . LYS A 1 133 ? 21.329 -2.291 -21.938 1.00 43.69 133 LYS A CA 1
ATOM 1072 C C . LYS A 1 133 ? 20.346 -3.261 -22.625 1.00 43.69 133 LYS A C 1
ATOM 1074 O O . LYS A 1 133 ? 20.031 -3.098 -23.800 1.00 43.69 133 LYS A O 1
ATOM 1079 N N . GLN A 1 134 ? 19.914 -4.327 -21.946 1.00 47.31 134 GLN A N 1
ATOM 1080 C CA . GLN A 1 134 ? 18.772 -5.124 -22.390 1.00 47.31 134 GLN A CA 1
ATOM 1081 C C . GLN A 1 134 ? 17.520 -4.343 -21.999 1.00 47.31 134 GLN A C 1
ATOM 1083 O O . GLN A 1 134 ? 17.062 -4.364 -20.863 1.00 47.31 134 GLN A O 1
ATOM 1088 N N . LEU A 1 135 ? 17.050 -3.594 -22.993 1.00 47.28 135 LEU A N 1
ATOM 1089 C CA . LEU A 1 135 ? 15.974 -2.600 -23.053 1.00 47.28 135 LEU A CA 1
ATOM 1090 C C . LEU A 1 135 ? 14.570 -3.078 -22.607 1.00 47.28 135 LEU A C 1
ATOM 1092 O O . LEU A 1 135 ? 13.573 -2.531 -23.061 1.00 47.28 135 LEU A O 1
ATOM 1096 N N . ALA A 1 136 ? 14.477 -4.084 -21.742 1.00 48.28 136 ALA A N 1
ATOM 1097 C CA . ALA A 1 136 ? 13.221 -4.615 -21.216 1.00 48.28 136 ALA A CA 1
ATOM 1098 C C . ALA A 1 136 ? 13.304 -5.083 -19.748 1.00 48.28 136 ALA A C 1
ATOM 1100 O O . ALA A 1 136 ? 12.301 -5.559 -19.234 1.00 48.28 136 ALA A O 1
ATOM 1101 N N . MET A 1 137 ? 14.475 -5.003 -19.090 1.00 47.53 137 MET A N 1
ATOM 1102 C CA . MET A 1 137 ? 14.653 -5.471 -17.700 1.00 47.53 137 MET A CA 1
ATOM 1103 C C . MET A 1 137 ? 14.775 -4.372 -16.641 1.00 47.53 137 MET A C 1
ATOM 1105 O O . MET A 1 137 ? 14.803 -4.687 -15.457 1.00 47.53 137 MET A O 1
ATOM 1109 N N . ILE A 1 138 ? 14.847 -3.116 -17.071 1.00 51.88 138 ILE A N 1
ATOM 1110 C CA . ILE A 1 138 ? 14.794 -1.936 -16.208 1.00 51.88 138 ILE A CA 1
ATOM 1111 C C . ILE A 1 138 ? 13.345 -1.476 -16.288 1.00 51.88 138 ILE A C 1
ATOM 1113 O O . ILE A 1 138 ? 12.900 -1.155 -17.397 1.00 51.88 138 ILE A O 1
ATOM 1117 N N . GLU A 1 139 ? 12.608 -1.531 -15.183 1.00 50.78 139 GLU A N 1
ATOM 1118 C CA . GLU A 1 139 ? 11.248 -1.002 -15.145 1.00 50.78 139 GLU A CA 1
ATOM 1119 C C . GLU A 1 139 ? 11.287 0.472 -15.538 1.00 50.78 139 GLU A C 1
ATOM 1121 O O . GLU A 1 139 ? 12.199 1.243 -15.217 1.00 50.78 139 GLU A O 1
ATOM 1126 N N . ILE A 1 140 ? 10.405 0.820 -16.467 1.00 55.81 140 ILE A N 1
ATOM 1127 C CA . ILE A 1 140 ? 10.593 1.970 -17.341 1.00 55.81 140 ILE A CA 1
ATOM 1128 C C . ILE A 1 140 ? 10.049 3.211 -16.626 1.00 55.81 140 ILE A C 1
ATOM 1130 O O . ILE A 1 140 ? 9.035 3.789 -17.001 1.00 55.81 140 ILE A O 1
ATOM 1134 N N . GLY A 1 141 ? 10.829 3.687 -15.658 1.00 67.44 141 GLY A N 1
ATOM 1135 C CA . GLY A 1 141 ? 10.924 5.083 -15.247 1.00 67.44 141 GLY A CA 1
ATOM 1136 C C . GLY A 1 141 ? 9.733 5.676 -14.497 1.00 67.44 141 GLY A C 1
ATOM 1137 O O . GLY A 1 141 ? 8.755 5.022 -14.186 1.00 67.44 141 GLY A O 1
ATOM 1138 N N . PHE A 1 142 ? 9.831 6.988 -14.255 1.00 67.81 142 PHE A N 1
ATOM 1139 C CA . PHE A 1 142 ? 8.888 7.820 -13.489 1.00 67.81 142 PHE A CA 1
ATOM 1140 C C . PHE A 1 142 ? 7.393 7.572 -13.769 1.00 67.81 142 PHE A C 1
ATOM 1142 O O . PHE A 1 142 ? 6.569 7.865 -12.913 1.00 67.81 142 PHE A O 1
ATOM 1149 N N . GLY A 1 143 ? 7.035 7.095 -14.966 1.00 75.38 143 GLY A N 1
ATOM 1150 C CA . GLY A 1 143 ? 5.652 6.759 -15.294 1.00 75.38 143 GLY A CA 1
ATOM 1151 C C . GLY A 1 143 ? 5.135 5.536 -14.537 1.00 75.38 143 GLY A C 1
ATOM 1152 O O . GLY A 1 143 ? 4.005 5.590 -14.067 1.00 75.38 143 GLY A O 1
ATOM 1153 N N . ASP A 1 144 ? 5.957 4.497 -14.404 1.00 82.69 144 ASP A N 1
ATOM 1154 C CA . ASP A 1 144 ? 5.646 3.244 -13.705 1.00 82.69 144 ASP A CA 1
ATOM 1155 C C . ASP A 1 144 ? 5.346 3.529 -12.234 1.00 82.69 144 ASP A C 1
ATOM 1157 O O . ASP A 1 144 ? 4.188 3.479 -11.830 1.00 82.69 144 ASP A O 1
ATOM 1161 N N . SER A 1 145 ? 6.314 4.137 -11.538 1.00 88.50 145 SER A N 1
ATOM 1162 C CA . SER A 1 145 ? 6.178 4.548 -10.139 1.00 88.50 145 SER A CA 1
ATOM 1163 C C . SER A 1 145 ? 4.962 5.426 -9.847 1.00 88.50 145 SER A C 1
ATOM 1165 O O . SER A 1 145 ? 4.423 5.431 -8.741 1.00 88.50 145 SER A O 1
ATOM 1167 N N . VAL A 1 146 ? 4.516 6.239 -10.811 1.00 90.19 146 VAL A N 1
ATOM 1168 C CA . VAL A 1 146 ? 3.284 7.019 -10.639 1.00 90.19 146 VAL A CA 1
ATOM 1169 C C . VAL A 1 146 ? 2.061 6.105 -10.640 1.00 90.19 146 VAL A C 1
ATOM 1171 O O . VAL A 1 146 ? 1.162 6.316 -9.826 1.00 90.19 146 VAL A O 1
ATOM 1174 N N . PHE A 1 147 ? 1.995 5.123 -11.537 1.00 92.06 147 PHE A N 1
ATOM 1175 C CA . PHE A 1 147 ? 0.902 4.157 -11.563 1.00 92.06 147 PHE A CA 1
ATOM 1176 C C . PHE A 1 147 ? 0.939 3.212 -10.359 1.00 92.06 147 PHE A C 1
ATOM 1178 O O . PHE A 1 147 ? -0.123 2.982 -9.777 1.00 92.06 147 PHE A O 1
ATOM 1185 N N . ASP A 1 148 ? 2.119 2.815 -9.893 1.00 93.44 148 ASP A N 1
ATOM 1186 C CA . ASP A 1 148 ? 2.276 1.972 -8.704 1.00 93.44 148 ASP A CA 1
ATOM 1187 C C . ASP A 1 148 ? 1.828 2.705 -7.434 1.00 93.44 148 ASP A C 1
ATOM 1189 O O . ASP A 1 148 ? 0.991 2.206 -6.676 1.00 93.44 148 ASP A O 1
ATOM 1193 N N . LEU A 1 149 ? 2.209 3.979 -7.272 1.00 94.94 149 LEU A N 1
ATOM 1194 C CA . LEU A 1 149 ? 1.700 4.818 -6.178 1.00 94.94 149 LEU A CA 1
ATOM 1195 C C . LEU A 1 149 ? 0.192 5.081 -6.267 1.00 94.94 149 LEU A C 1
ATOM 1197 O O . LEU A 1 149 ? -0.478 5.220 -5.238 1.00 94.94 149 LEU A O 1
ATOM 1201 N N . LEU A 1 150 ? -0.372 5.178 -7.476 1.00 96.00 150 LEU A N 1
ATOM 1202 C CA . LEU A 1 150 ? -1.823 5.278 -7.653 1.00 96.00 150 LEU A CA 1
ATOM 1203 C C . LEU A 1 150 ? -2.516 3.962 -7.277 1.00 96.00 150 LEU A C 1
ATOM 1205 O O . LEU A 1 150 ? -3.581 3.999 -6.655 1.00 96.00 150 LEU A O 1
ATOM 1209 N N . ALA A 1 151 ? -1.924 2.817 -7.615 1.00 97.06 151 ALA A N 1
ATOM 1210 C CA . ALA A 1 151 ? -2.423 1.503 -7.237 1.00 97.06 151 ALA A CA 1
ATOM 1211 C C . ALA A 1 151 ? -2.365 1.301 -5.714 1.00 97.06 151 ALA A C 1
ATOM 1213 O O . ALA A 1 151 ? -3.375 0.912 -5.119 1.00 97.06 151 ALA A O 1
ATOM 1214 N N . ASP A 1 152 ? -1.263 1.684 -5.067 1.00 97.06 152 ASP A N 1
ATOM 1215 C CA . ASP A 1 152 ? -1.130 1.713 -3.608 1.00 97.06 152 ASP A CA 1
ATOM 1216 C C . ASP A 1 152 ? -2.188 2.612 -2.964 1.00 97.06 152 ASP A C 1
ATOM 1218 O O . ASP A 1 152 ? -2.810 2.244 -1.962 1.00 97.06 152 ASP A O 1
ATOM 1222 N N . LEU A 1 153 ? -2.435 3.788 -3.554 1.00 97.19 153 LEU A N 1
ATOM 1223 C CA . LEU A 1 153 ? -3.461 4.712 -3.085 1.00 97.19 153 LEU A CA 1
ATOM 1224 C C . LEU A 1 153 ? -4.849 4.097 -3.138 1.00 97.19 153 LEU A C 1
ATOM 1226 O O . LEU A 1 153 ? -5.573 4.139 -2.141 1.00 97.19 153 LEU A O 1
ATOM 1230 N N . LEU A 1 154 ? -5.217 3.483 -4.260 1.00 98.00 154 LEU A N 1
ATOM 1231 C CA . LEU A 1 154 ? -6.471 2.744 -4.366 1.00 98.00 154 LEU A CA 1
ATOM 1232 C C . LEU A 1 154 ? -6.539 1.614 -3.332 1.00 98.00 154 LEU A C 1
ATOM 1234 O O . LEU A 1 154 ? -7.574 1.446 -2.679 1.00 98.00 154 LEU A O 1
ATOM 1238 N N . GLY A 1 155 ? -5.436 0.894 -3.132 1.00 97.75 155 GLY A N 1
ATOM 1239 C CA . GLY A 1 155 ? -5.323 -0.161 -2.137 1.00 97.75 155 GLY A CA 1
ATOM 1240 C C . GLY A 1 155 ? -5.606 0.345 -0.721 1.00 97.75 155 GLY A C 1
ATOM 1241 O O . GLY A 1 155 ? -6.440 -0.230 -0.018 1.00 97.75 155 GLY A O 1
ATOM 1242 N N . ALA A 1 156 ? -4.999 1.463 -0.326 1.00 97.00 156 ALA A N 1
ATOM 1243 C CA . ALA A 1 156 ? -5.187 2.079 0.985 1.00 97.00 156 ALA A CA 1
ATOM 1244 C C . ALA A 1 156 ? -6.604 2.646 1.191 1.00 97.00 156 ALA A C 1
ATOM 1246 O O . ALA A 1 156 ? -7.159 2.554 2.290 1.00 97.00 156 ALA A O 1
ATOM 1247 N N . LEU A 1 157 ? -7.231 3.199 0.145 1.00 97.38 157 LEU A N 1
ATOM 1248 C CA . LEU A 1 157 ? -8.637 3.624 0.196 1.00 97.38 157 LEU A CA 1
ATOM 1249 C C . LEU A 1 157 ? -9.566 2.431 0.470 1.00 97.38 157 LEU A C 1
ATOM 1251 O O . LEU A 1 157 ? -10.502 2.535 1.272 1.00 97.38 157 LEU A O 1
ATOM 1255 N N . VAL A 1 158 ? -9.282 1.279 -0.143 1.00 97.62 158 VAL A N 1
ATOM 1256 C CA . VAL A 1 158 ? -9.989 0.023 0.137 1.00 97.62 158 VAL A CA 1
ATOM 1257 C C . VAL A 1 158 ? -9.739 -0.430 1.578 1.00 97.62 158 VAL A C 1
ATOM 1259 O O . VAL A 1 158 ? -10.701 -0.778 2.267 1.00 97.62 158 VAL A O 1
ATOM 1262 N N . SER A 1 159 ? -8.507 -0.337 2.089 1.00 96.12 159 SER A N 1
ATOM 1263 C CA . SER A 1 159 ? -8.201 -0.624 3.500 1.00 96.12 159 SER A CA 1
ATOM 1264 C C . SER A 1 159 ? -9.027 0.232 4.450 1.00 96.12 159 SER A C 1
ATOM 1266 O O . SER A 1 159 ? -9.621 -0.302 5.383 1.00 96.12 159 SER A O 1
ATOM 1268 N N . ALA A 1 160 ? -9.114 1.544 4.203 1.00 95.06 160 ALA A N 1
ATOM 1269 C CA . ALA A 1 160 ? -9.918 2.455 5.013 1.00 95.06 160 ALA A CA 1
ATOM 1270 C C . ALA A 1 160 ? -11.384 2.011 5.044 1.00 95.06 160 ALA A C 1
ATOM 1272 O O . ALA A 1 160 ? -12.000 1.935 6.112 1.00 95.06 160 ALA A O 1
ATOM 1273 N N . ARG A 1 161 ? -11.939 1.657 3.877 1.00 94.69 161 ARG A N 1
ATOM 1274 C CA . ARG A 1 161 ? -13.331 1.216 3.762 1.00 94.69 161 ARG A CA 1
ATOM 1275 C C . ARG A 1 161 ? -13.593 -0.091 4.505 1.00 94.69 161 ARG A C 1
ATOM 1277 O O . ARG A 1 161 ? -14.601 -0.153 5.213 1.00 94.69 161 ARG A O 1
ATOM 1284 N N . ILE A 1 162 ? -12.713 -1.086 4.348 1.00 93.00 162 ILE A N 1
ATOM 1285 C CA . ILE A 1 162 ? -12.780 -2.386 5.037 1.00 93.00 162 ILE A CA 1
ATOM 1286 C C . ILE A 1 162 ? -12.676 -2.176 6.545 1.00 93.00 162 ILE A C 1
ATOM 1288 O O . ILE A 1 162 ? -13.534 -2.645 7.296 1.00 93.00 162 ILE A O 1
ATOM 1292 N N . PHE A 1 163 ? -11.660 -1.429 6.982 1.00 91.06 163 PHE A N 1
ATOM 1293 C CA . PHE A 1 163 ? -11.419 -1.139 8.389 1.00 91.06 163 PHE A CA 1
ATOM 1294 C C . PHE A 1 163 ? -12.650 -0.498 9.023 1.00 91.06 163 PHE A C 1
ATOM 1296 O O . PHE A 1 163 ? -13.126 -0.979 10.046 1.00 91.06 163 PHE A O 1
ATOM 1303 N N . LYS A 1 164 ? -13.230 0.530 8.386 1.00 87.50 164 LYS A N 1
ATOM 1304 C CA . LYS A 1 164 ? -14.410 1.206 8.931 1.00 87.50 164 LYS A CA 1
ATOM 1305 C C . LYS A 1 164 ? -15.617 0.279 9.040 1.00 87.50 164 LYS A C 1
ATOM 1307 O O . LYS A 1 164 ? -16.226 0.303 10.098 1.00 87.50 164 LYS A O 1
ATOM 1312 N N . SER A 1 165 ? -15.936 -0.545 8.031 1.00 85.69 165 SER A N 1
ATOM 1313 C CA . SER A 1 165 ? -17.053 -1.511 8.147 1.00 85.69 165 SER A CA 1
ATOM 1314 C C . SER A 1 165 ? -16.872 -2.449 9.331 1.00 85.69 165 SER A C 1
ATOM 1316 O O . SER A 1 165 ? -17.787 -2.631 10.124 1.00 85.69 165 SER A O 1
ATOM 1318 N N . VAL A 1 166 ? -15.668 -2.996 9.475 1.00 80.19 166 VAL A N 1
ATOM 1319 C CA . VAL A 1 166 ? -15.364 -3.993 10.500 1.00 80.19 166 VAL A CA 1
ATOM 1320 C C . VAL A 1 166 ? -15.327 -3.367 11.901 1.00 80.19 166 VAL A C 1
ATOM 1322 O O . VAL A 1 166 ? -15.674 -4.024 12.878 1.00 80.19 166 VAL A O 1
ATOM 1325 N N . PHE A 1 167 ? -14.935 -2.093 12.007 1.00 71.44 167 PHE A N 1
ATOM 1326 C CA . PHE A 1 167 ? -14.891 -1.351 13.270 1.00 71.44 167 PHE A CA 1
ATOM 1327 C C . PHE A 1 167 ? -16.269 -0.808 13.692 1.00 71.44 167 PHE A C 1
ATOM 1329 O O . PHE A 1 167 ? -16.549 -0.736 14.880 1.00 71.44 167 PHE A O 1
ATOM 1336 N N . THR A 1 168 ? -17.151 -0.445 12.750 1.00 60.72 168 THR A N 1
ATOM 1337 C CA . THR A 1 168 ? -18.525 0.011 13.063 1.00 60.72 168 THR A CA 1
ATOM 1338 C C . THR A 1 168 ? -19.471 -1.121 13.447 1.00 60.72 168 THR A C 1
ATOM 1340 O O . THR A 1 168 ? -20.466 -0.887 14.119 1.00 60.72 168 THR A O 1
ATOM 1343 N N . GLU A 1 169 ? -19.188 -2.350 13.016 1.00 52.25 169 GLU A N 1
ATOM 1344 C CA . GLU A 1 169 ? -20.022 -3.517 13.326 1.00 52.25 169 GLU A CA 1
ATOM 1345 C C . GLU A 1 169 ? -19.828 -4.048 14.754 1.00 52.25 169 GLU A C 1
ATOM 1347 O O . GLU A 1 169 ? -20.566 -4.938 15.173 1.00 52.25 169 GLU A O 1
ATOM 1352 N N . ASN A 1 170 ? -18.867 -3.519 15.520 1.00 52.66 170 ASN A N 1
ATOM 1353 C CA . ASN A 1 170 ? -18.642 -3.928 16.900 1.00 52.66 170 ASN A CA 1
ATOM 1354 C C . ASN A 1 170 ? -19.310 -2.937 17.876 1.00 52.66 170 ASN A C 1
ATOM 1356 O O . ASN A 1 170 ? -18.718 -1.907 18.199 1.00 52.66 170 ASN A O 1
ATOM 1360 N N . PRO A 1 171 ? -20.512 -3.234 18.408 1.00 42.25 171 PRO A N 1
ATOM 1361 C CA . PRO A 1 171 ? -21.240 -2.333 19.310 1.00 42.25 171 PRO A CA 1
ATOM 1362 C C . PRO A 1 171 ? -20.524 -2.066 20.647 1.00 42.25 171 PRO A C 1
ATOM 1364 O O . PRO A 1 171 ? -20.972 -1.230 21.426 1.00 42.25 171 PRO A O 1
ATOM 1367 N N . ASN A 1 172 ? -19.409 -2.751 20.925 1.00 49.16 172 ASN A N 1
ATOM 1368 C CA . ASN A 1 172 ? -18.551 -2.489 22.083 1.00 49.16 172 ASN A CA 1
ATOM 1369 C C . ASN A 1 172 ? -17.468 -1.421 21.830 1.00 49.16 172 ASN A C 1
ATOM 1371 O O . ASN A 1 172 ? -16.758 -1.075 22.772 1.00 49.16 172 ASN A O 1
ATOM 1375 N N . ASP A 1 173 ? -17.304 -0.932 20.595 1.00 48.56 173 ASP A N 1
ATOM 1376 C CA . ASP A 1 173 ? -16.317 0.101 20.246 1.00 48.56 173 ASP A CA 1
ATOM 1377 C C . ASP A 1 173 ? -16.937 1.527 20.181 1.00 48.56 173 ASP A C 1
ATOM 1379 O O . ASP A 1 173 ? -16.213 2.494 19.962 1.00 48.56 173 ASP A O 1
ATOM 1383 N N . GLU A 1 174 ? -18.247 1.689 20.440 1.00 36.38 174 GLU A N 1
ATOM 1384 C CA . GLU A 1 174 ? -18.939 2.996 20.562 1.00 36.38 174 GLU A CA 1
ATOM 1385 C C . GLU A 1 174 ? -19.136 3.493 22.019 1.00 36.38 174 GLU A C 1
ATOM 1387 O O . GLU A 1 174 ? -19.872 4.456 22.243 1.00 36.38 174 GLU A O 1
ATOM 1392 N N . LEU A 1 175 ? -18.495 2.874 23.024 1.00 33.44 175 LEU A N 1
ATOM 1393 C CA . LEU A 1 175 ? -18.698 3.187 24.455 1.00 33.44 175 LEU A CA 1
ATOM 1394 C C . LEU A 1 175 ? -17.415 3.537 25.220 1.00 33.44 175 LEU A C 1
ATOM 1396 O O . LEU A 1 175 ? -16.464 2.723 25.209 1.00 33.44 175 LEU A O 1
#

Organism: NCBI:txid1802438

Secondary structure (DSSP, 8-state):
-------EEEEEEE-TTS-EEEEEEE---HHHHHHHHHHHHHHHHHHHHHHHHT-TTT-TTHHHHHHHHHHHHHHHHHHHHHHHHHHHTT------HHHHHHHHHHHHHHTHHHHHHHHHHHHHHHHHH-----TTSS--HHHHHHHHHHHHHHHHHHHHHHHHHHHHT-TTS--

InterPro domains:
  IPR014509 Inner membrane protein YjdF-like [PF09997] (38-165)

Sequence (175 aa):
MKLFPAEGFCFVYKSSFGYNIEVKILTSNRVLLGLTAGLVAISVTLSVMAYQNFWFWRLWWFDNVLHFISGTAAGLVFLTVYFMVARHKGQPIAPNWSEVLLAAVTSIFALGFIWELFEFSIDKYWSATIAVKQLAMIEIGFGDSVFDLLADLLGALVSARIFKSVFTENPNDEL

pLDDT: mean 77.88, std 19.19, range [29.97, 98.0]